Protein AF-A0A7C4YIK9-F1 (afdb_monomer_lite)

Radius of gyration: 11.82 Å; chains: 1; bounding box: 33×24×26 Å

Secondary structure (DSSP, 8-state):
------HHHHHTT-EEEEEETTEEEEEETTEEEEEEEEEEETTEEEEEEESSTTSPEEEE--S-BSSHHHHHHHHHHHHHHHHT-

Foldseek 3Di:
DDQDDDPVCVVQVWDWDDLDDQKTWIDGPPWQIKMKGWDDDPQFIKIFIGNDSPGDTPDIDPRPHNDPNVSSVVNVVVCCVPTPD

Structure (mmCIF, N/CA/C/O backbone):
data_AF-A0A7C4YIK9-F1
#
_entry.id   AF-A0A7C4YIK9-F1
#
loop_
_atom_site.group_PDB
_atom_site.id
_atom_site.type_symbol
_atom_site.label_atom_id
_atom_site.label_alt_id
_atom_site.label_comp_id
_atom_site.label_asym_id
_atom_site.label_entity_id
_atom_site.label_seq_id
_atom_site.pdbx_PDB_ins_code
_atom_site.Cartn_x
_atom_site.Cartn_y
_atom_site.Cartn_z
_atom_site.occupancy
_atom_site.B_iso_or_equiv
_atom_site.auth_seq_id
_ato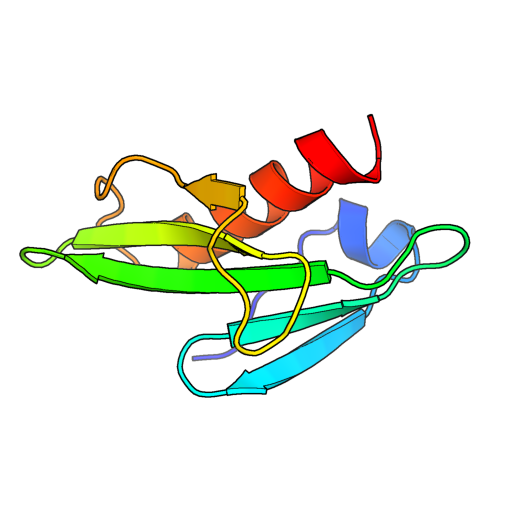m_site.auth_comp_id
_atom_site.auth_asym_id
_atom_site.auth_atom_id
_atom_site.pdbx_PDB_model_num
ATOM 1 N N . MET A 1 1 ? -4.506 13.807 6.869 1.00 61.31 1 MET A N 1
ATOM 2 C CA . MET A 1 1 ? -3.419 13.148 7.621 1.00 61.31 1 MET A CA 1
ATOM 3 C C . MET A 1 1 ? -2.304 12.872 6.627 1.00 61.31 1 MET A C 1
ATOM 5 O O . MET A 1 1 ? -2.632 12.526 5.499 1.00 61.31 1 MET A O 1
ATOM 9 N N . ASP A 1 2 ? -1.040 13.065 6.996 1.00 78.75 2 ASP A N 1
ATOM 10 C CA . ASP A 1 2 ? 0.074 12.871 6.058 1.00 78.75 2 ASP A CA 1
ATOM 11 C C . ASP A 1 2 ? 0.457 11.391 5.965 1.00 78.75 2 ASP A C 1
ATOM 13 O O . ASP A 1 2 ? 0.612 10.717 6.987 1.00 78.75 2 ASP A O 1
ATOM 17 N N . LEU A 1 3 ? 0.609 10.881 4.739 1.00 89.56 3 LEU A N 1
ATOM 18 C CA . LEU A 1 3 ? 1.061 9.513 4.491 1.00 89.56 3 LEU A CA 1
ATOM 19 C C . LEU A 1 3 ? 2.498 9.338 4.995 1.00 89.56 3 LEU A C 1
ATOM 21 O O . LEU A 1 3 ? 3.425 10.006 4.530 1.00 89.56 3 LEU A O 1
ATOM 25 N N . GLN A 1 4 ? 2.704 8.395 5.912 1.00 93.62 4 GLN A N 1
ATOM 26 C CA . GLN A 1 4 ? 4.035 8.053 6.399 1.00 93.62 4 GLN A CA 1
ATOM 27 C C . GLN A 1 4 ? 4.652 6.960 5.529 1.00 93.62 4 GLN A C 1
ATOM 29 O O . GLN A 1 4 ? 4.275 5.796 5.609 1.00 93.62 4 GLN A O 1
ATOM 34 N N . LEU A 1 5 ? 5.633 7.333 4.705 1.00 94.00 5 LEU A N 1
ATOM 35 C CA . LEU A 1 5 ? 6.367 6.355 3.904 1.00 94.00 5 LEU A CA 1
ATOM 36 C C . LEU A 1 5 ? 7.289 5.499 4.790 1.00 94.00 5 LEU A C 1
ATOM 38 O O . LEU A 1 5 ? 8.113 6.073 5.521 1.00 94.00 5 LEU A O 1
ATOM 42 N N . PRO A 1 6 ? 7.239 4.157 4.678 1.00 95.50 6 PRO A N 1
ATOM 43 C CA . PRO A 1 6 ? 8.179 3.277 5.359 1.00 95.50 6 PRO A CA 1
ATOM 44 C C . PRO A 1 6 ? 9.628 3.581 4.969 1.00 95.50 6 PRO A C 1
ATOM 46 O O . PRO A 1 6 ? 9.931 3.894 3.814 1.00 95.50 6 PRO A O 1
ATOM 49 N N . SER A 1 7 ? 10.555 3.444 5.919 1.00 95.31 7 SER A N 1
ATOM 50 C CA . SER A 1 7 ? 11.983 3.703 5.685 1.00 95.31 7 SER A CA 1
ATOM 51 C C . SER A 1 7 ? 12.548 2.852 4.544 1.00 95.31 7 SER A C 1
ATOM 53 O O . SER A 1 7 ? 13.260 3.368 3.686 1.00 95.31 7 SER A O 1
ATOM 55 N N . TRP A 1 8 ? 12.169 1.574 4.476 1.00 94.19 8 TRP A N 1
ATOM 56 C CA . TRP A 1 8 ? 12.599 0.662 3.415 1.00 94.19 8 TRP A CA 1
ATOM 57 C C . TRP A 1 8 ? 12.146 1.115 2.019 1.00 94.19 8 TRP A C 1
ATOM 59 O O . TRP A 1 8 ? 12.867 0.895 1.047 1.00 94.19 8 TRP A O 1
ATOM 69 N N . PHE A 1 9 ? 10.980 1.762 1.907 1.00 95.44 9 PHE A N 1
ATOM 70 C CA . PHE A 1 9 ? 10.457 2.260 0.633 1.00 95.44 9 PHE A CA 1
ATOM 71 C C . PHE A 1 9 ? 11.235 3.501 0.189 1.00 95.44 9 PHE A C 1
ATOM 73 O O . PHE A 1 9 ? 11.680 3.578 -0.956 1.00 95.44 9 PHE A O 1
ATOM 80 N N . LYS A 1 10 ? 11.534 4.405 1.133 1.00 94.00 10 LYS A N 1
ATOM 81 C CA . LYS A 1 10 ? 12.408 5.566 0.894 1.00 94.00 10 LYS A CA 1
ATOM 82 C C . LYS A 1 10 ? 13.811 5.156 0.443 1.00 94.00 10 LYS A C 1
ATOM 84 O O . LYS A 1 10 ? 14.337 5.740 -0.497 1.00 94.00 10 LYS A O 1
ATOM 89 N N . TYR A 1 11 ? 14.413 4.140 1.070 1.00 94.19 11 TYR A N 1
ATOM 90 C CA . TYR A 1 11 ? 15.742 3.648 0.676 1.00 94.19 11 TYR A CA 1
ATOM 91 C C . TYR A 1 11 ? 15.779 3.081 -0.746 1.00 94.19 11 TYR A C 1
ATOM 93 O O . TYR A 1 11 ? 16.822 3.127 -1.394 1.00 94.19 11 TYR A O 1
ATOM 101 N N . ARG A 1 12 ? 14.643 2.598 -1.256 1.00 91.81 12 ARG A N 1
ATOM 102 C CA . ARG A 1 12 ? 14.491 2.190 -2.657 1.00 91.81 12 ARG A CA 1
ATOM 103 C C . ARG A 1 12 ? 14.187 3.345 -3.605 1.00 91.81 12 ARG A C 1
ATOM 105 O O . ARG A 1 12 ? 13.881 3.090 -4.759 1.00 91.81 12 ARG A O 1
ATOM 112 N N . GLN A 1 13 ? 14.274 4.591 -3.141 1.00 94.25 13 GLN A N 1
ATOM 113 C CA . GLN A 1 13 ? 13.886 5.775 -3.912 1.00 94.25 13 GLN A CA 1
ATOM 114 C C . GLN A 1 13 ? 12.413 5.709 -4.354 1.00 94.25 13 GLN A C 1
ATOM 116 O O . GLN A 1 13 ? 12.055 6.219 -5.411 1.00 94.25 13 GLN A O 1
ATOM 121 N N . GLY A 1 14 ? 11.568 5.050 -3.554 1.00 95.00 14 GLY A N 1
ATOM 122 C CA . GLY A 1 14 ? 10.144 4.946 -3.825 1.00 95.00 14 GLY A CA 1
ATOM 123 C C . GLY A 1 14 ? 9.425 6.272 -3.583 1.00 95.00 14 GLY A C 1
ATOM 124 O O . GLY A 1 14 ? 9.667 6.937 -2.570 1.00 95.00 14 GLY A O 1
ATOM 125 N N . ALA A 1 15 ? 8.519 6.629 -4.489 1.00 96.44 15 ALA A N 1
ATOM 126 C CA . ALA A 1 15 ? 7.633 7.779 -4.367 1.00 96.44 15 ALA A CA 1
ATOM 127 C C . ALA A 1 15 ? 6.179 7.316 -4.206 1.00 96.44 15 ALA A C 1
ATOM 129 O O . ALA A 1 15 ? 5.783 6.274 -4.727 1.00 96.44 15 ALA A O 1
ATOM 130 N N . ALA A 1 16 ? 5.395 8.088 -3.453 1.00 97.00 16 ALA A N 1
ATOM 131 C CA . ALA A 1 16 ? 3.959 7.882 -3.328 1.00 97.00 16 ALA A CA 1
ATOM 132 C C . ALA A 1 16 ? 3.225 9.174 -3.677 1.00 97.00 16 ALA A C 1
ATOM 134 O O . ALA A 1 16 ? 3.436 10.205 -3.036 1.00 97.00 16 ALA A O 1
ATOM 135 N N . GLU A 1 17 ? 2.348 9.105 -4.669 1.00 96.25 17 GLU A N 1
ATOM 136 C CA . GLU A 1 17 ? 1.593 10.246 -5.180 1.00 96.25 17 GLU A CA 1
ATOM 137 C C . GLU A 1 17 ? 0.095 10.018 -4.954 1.00 96.25 17 GLU A C 1
ATOM 139 O O . GLU A 1 17 ? -0.386 8.906 -5.192 1.00 96.25 17 GLU A O 1
ATOM 144 N N . PRO A 1 18 ? -0.671 11.021 -4.487 1.00 95.12 18 PRO A N 1
ATOM 145 C CA . PRO A 1 18 ? -2.119 10.891 -4.376 1.00 95.12 18 PRO A CA 1
ATOM 146 C C . PRO A 1 18 ? -2.734 10.527 -5.732 1.00 95.12 18 PRO A C 1
ATOM 148 O O . PRO A 1 18 ? -2.514 11.219 -6.723 1.00 95.12 18 PRO A O 1
ATOM 151 N N . ALA A 1 19 ? -3.523 9.455 -5.765 1.00 94.06 19 ALA A N 1
ATOM 152 C CA . ALA A 1 19 ? -4.149 8.940 -6.986 1.00 94.06 19 ALA A CA 1
ATOM 153 C C . ALA A 1 19 ? -5.676 8.812 -6.862 1.00 94.06 19 ALA A C 1
ATOM 155 O O . ALA A 1 19 ? -6.314 8.144 -7.667 1.00 94.06 19 ALA A O 1
ATOM 156 N N . GLY A 1 20 ? -6.262 9.431 -5.837 1.00 89.75 20 GLY A N 1
ATOM 157 C CA . GLY A 1 20 ? -7.692 9.392 -5.553 1.00 89.75 20 GLY A CA 1
ATOM 158 C C . GLY A 1 20 ? -7.973 9.484 -4.057 1.00 89.75 20 GLY A C 1
ATOM 159 O O . GLY A 1 20 ? -7.068 9.684 -3.243 1.00 89.75 20 GLY A O 1
ATOM 160 N N . HIS A 1 21 ? -9.241 9.327 -3.680 1.00 89.94 21 HIS A N 1
ATOM 161 C CA . HIS A 1 21 ? -9.618 9.269 -2.271 1.00 89.94 21 HIS A CA 1
ATOM 162 C C . HIS A 1 21 ? -9.119 7.959 -1.651 1.00 89.94 21 HIS A C 1
ATOM 164 O O . HIS A 1 21 ? -9.442 6.884 -2.148 1.00 89.94 21 HIS A O 1
ATOM 170 N N . HIS A 1 22 ? -8.316 8.057 -0.587 1.00 94.00 22 HIS A N 1
ATOM 171 C CA . HIS A 1 22 ? -7.672 6.906 0.056 1.00 94.00 22 HIS A CA 1
ATOM 172 C C . HIS A 1 22 ? -6.921 5.995 -0.926 1.00 94.00 22 HIS A C 1
ATOM 174 O O . HIS A 1 22 ? -6.933 4.774 -0.785 1.00 94.00 22 HIS A O 1
ATOM 180 N N . CYS A 1 23 ? -6.238 6.594 -1.905 1.00 96.06 23 CYS A N 1
ATOM 181 C CA . CYS A 1 23 ? -5.432 5.878 -2.882 1.00 96.06 23 CYS A CA 1
ATOM 182 C C . CYS A 1 23 ? -4.126 6.627 -3.157 1.00 96.06 23 CYS A C 1
ATOM 184 O O . CYS A 1 23 ? -4.137 7.835 -3.408 1.00 96.06 23 CYS A O 1
ATOM 186 N N . TYR A 1 24 ? -3.018 5.890 -3.182 1.00 97.12 24 TYR A N 1
ATOM 187 C CA . TYR A 1 24 ? -1.716 6.396 -3.604 1.00 97.12 24 TYR A CA 1
ATOM 188 C C . TYR A 1 24 ? -1.138 5.525 -4.709 1.00 97.12 24 TYR A C 1
ATOM 190 O O . TYR A 1 24 ? -1.146 4.297 -4.613 1.00 97.12 24 TYR A O 1
ATOM 198 N N . LYS A 1 25 ? -0.600 6.175 -5.737 1.00 97.38 25 LYS A N 1
ATOM 199 C CA . LYS A 1 25 ? 0.265 5.548 -6.727 1.00 97.38 25 LYS A CA 1
ATOM 200 C C . LYS A 1 25 ? 1.659 5.417 -6.128 1.00 97.38 25 LYS A C 1
ATOM 202 O O . LYS A 1 25 ? 2.226 6.411 -5.684 1.00 97.38 25 LYS A O 1
ATOM 207 N N . LEU A 1 26 ? 2.197 4.208 -6.126 1.00 96.88 26 LEU A N 1
ATOM 208 C CA . LEU A 1 26 ? 3.569 3.905 -5.759 1.00 96.88 26 LEU A CA 1
ATOM 209 C C . LEU A 1 26 ? 4.395 3.702 -7.021 1.00 96.88 26 LEU A C 1
ATOM 211 O O . LEU A 1 26 ? 4.014 2.917 -7.890 1.00 96.88 26 LEU A O 1
ATOM 215 N N . SER A 1 27 ? 5.538 4.369 -7.074 1.00 95.62 27 SER A N 1
ATOM 216 C CA . SER A 1 27 ? 6.553 4.182 -8.105 1.00 95.62 27 SER A CA 1
ATOM 217 C C . SER A 1 27 ? 7.905 3.927 -7.446 1.00 95.62 27 SER A C 1
ATOM 219 O O . SER A 1 27 ? 8.211 4.479 -6.385 1.00 95.62 27 SER A O 1
ATOM 221 N N . ALA A 1 28 ? 8.715 3.055 -8.042 1.00 93.50 28 ALA A N 1
ATOM 222 C CA . ALA A 1 28 ? 10.090 2.806 -7.623 1.00 93.50 28 ALA A CA 1
ATOM 223 C C . ALA A 1 28 ? 10.929 2.319 -8.821 1.00 93.50 28 ALA A C 1
ATOM 225 O O . ALA A 1 28 ? 10.374 1.787 -9.783 1.00 93.50 28 ALA A O 1
ATOM 226 N N . PRO A 1 29 ? 12.263 2.483 -8.801 1.00 93.38 29 PRO A N 1
ATOM 227 C CA . PRO A 1 29 ? 13.118 2.028 -9.891 1.00 93.38 29 PRO A CA 1
ATOM 228 C C . PRO A 1 29 ? 12.995 0.519 -10.141 1.00 93.38 29 PRO A C 1
ATOM 230 O O . PRO A 1 29 ? 13.011 -0.269 -9.197 1.00 93.38 29 PRO A O 1
ATOM 233 N N . LEU A 1 30 ? 12.970 0.129 -11.422 1.00 90.00 30 LEU A N 1
ATOM 234 C CA . LEU A 1 30 ? 12.990 -1.267 -11.897 1.00 90.00 30 LEU A CA 1
ATOM 235 C C . LEU A 1 30 ? 11.766 -2.121 -11.518 1.00 90.00 30 LEU A C 1
ATOM 237 O O . LEU A 1 30 ? 11.810 -3.339 -11.677 1.00 90.00 30 LEU A O 1
ATOM 241 N N . VAL A 1 31 ? 10.682 -1.506 -11.050 1.00 89.88 31 VAL A N 1
ATOM 242 C CA . VAL A 1 31 ? 9.406 -2.180 -10.786 1.00 89.88 31 VAL A CA 1
ATOM 243 C C . VAL A 1 31 ? 8.265 -1.381 -11.396 1.00 89.88 31 VAL A C 1
ATOM 245 O O . VAL A 1 31 ? 8.315 -0.152 -11.437 1.00 89.88 31 VAL A O 1
ATOM 248 N N . ASP A 1 32 ? 7.239 -2.081 -11.877 1.00 91.94 32 ASP A N 1
ATOM 249 C CA . ASP A 1 32 ? 6.044 -1.424 -12.401 1.00 91.94 32 ASP A CA 1
ATOM 250 C C . ASP A 1 32 ? 5.312 -0.662 -11.300 1.00 91.94 32 ASP A C 1
ATOM 252 O O . ASP A 1 32 ? 5.230 -1.123 -10.153 1.00 91.94 32 ASP A O 1
ATOM 256 N N . ASP A 1 33 ? 4.702 0.454 -11.694 1.00 94.88 33 ASP A N 1
ATOM 257 C CA . ASP A 1 33 ? 3.821 1.225 -10.831 1.00 94.88 33 ASP A CA 1
ATOM 258 C C . ASP A 1 33 ? 2.732 0.334 -10.208 1.00 94.88 33 ASP A C 1
ATOM 260 O O . ASP A 1 33 ? 2.227 -0.628 -10.801 1.00 94.88 33 ASP A O 1
ATOM 264 N N . ALA A 1 34 ? 2.355 0.676 -8.983 1.00 96.88 34 ALA A N 1
ATOM 265 C CA . ALA A 1 34 ? 1.287 0.011 -8.255 1.00 96.88 34 ALA A CA 1
ATOM 266 C C . ALA A 1 34 ? 0.431 1.035 -7.519 1.00 96.88 34 ALA A C 1
ATOM 268 O O . ALA A 1 34 ? 0.815 2.191 -7.362 1.00 96.88 34 ALA A O 1
ATOM 269 N N . TYR A 1 35 ? -0.725 0.607 -7.032 1.00 97.75 35 TYR A N 1
ATOM 270 C CA . TYR A 1 35 ? -1.649 1.474 -6.317 1.00 97.75 35 TYR A CA 1
ATOM 271 C C . TYR A 1 35 ? -1.984 0.841 -4.977 1.00 97.75 35 TYR A C 1
ATOM 273 O O . TYR A 1 35 ? -2.446 -0.295 -4.930 1.00 97.75 35 TYR A O 1
ATOM 281 N N . ILE A 1 36 ? -1.752 1.565 -3.889 1.00 97.69 36 ILE A N 1
ATOM 282 C CA . ILE A 1 36 ? -2.188 1.151 -2.556 1.00 97.69 36 ILE A CA 1
ATOM 283 C C . ILE A 1 36 ? -3.423 1.940 -2.150 1.00 97.69 36 ILE A C 1
ATOM 285 O O . ILE A 1 36 ? -3.537 3.133 -2.448 1.00 97.69 36 ILE A O 1
ATOM 289 N N . ARG A 1 37 ? -4.343 1.276 -1.455 1.00 97.06 37 ARG A N 1
ATOM 290 C CA . ARG A 1 37 ? -5.611 1.859 -1.016 1.00 97.06 37 ARG A CA 1
ATOM 291 C C . ARG A 1 37 ? -5.926 1.467 0.417 1.00 97.06 37 ARG A C 1
ATOM 293 O O . ARG A 1 37 ? -5.461 0.433 0.901 1.00 97.06 37 ARG A O 1
ATOM 300 N N . ILE A 1 38 ? -6.764 2.271 1.064 1.00 97.06 38 ILE A N 1
ATOM 301 C CA . ILE A 1 38 ? -7.448 1.861 2.290 1.00 97.06 38 ILE A CA 1
ATOM 302 C C . ILE A 1 38 ? -8.959 2.019 2.146 1.00 97.06 38 ILE A C 1
ATOM 304 O O . ILE A 1 38 ? -9.455 2.981 1.562 1.00 97.06 38 ILE A O 1
ATOM 308 N N . HIS A 1 39 ? -9.698 1.077 2.719 1.00 96.00 39 HIS A N 1
ATOM 309 C CA . HIS A 1 39 ? -11.157 1.084 2.729 1.00 96.00 39 HIS A CA 1
ATOM 310 C C . HIS A 1 39 ? -11.661 1.088 4.166 1.00 96.00 39 HIS A C 1
ATOM 312 O O . HIS A 1 39 ? -11.203 0.292 4.987 1.00 96.00 39 HIS A O 1
ATOM 318 N N . ALA A 1 40 ? -12.626 1.956 4.463 1.00 95.56 40 ALA A N 1
ATOM 319 C CA . ALA A 1 40 ? -13.376 1.892 5.709 1.00 95.56 40 ALA A CA 1
ATOM 320 C C . ALA A 1 40 ? -14.462 0.811 5.590 1.00 95.56 40 ALA A C 1
ATOM 322 O O . ALA A 1 40 ? -15.273 0.841 4.662 1.00 95.56 40 ALA A O 1
ATOM 323 N N . LYS A 1 41 ? -14.481 -0.140 6.524 1.00 93.62 41 LYS A N 1
ATOM 324 C CA . LYS A 1 41 ? -15.476 -1.214 6.635 1.00 93.62 41 LYS A CA 1
ATOM 325 C C . LYS A 1 41 ? -15.841 -1.410 8.100 1.00 93.62 41 LYS A C 1
ATOM 327 O O . LYS A 1 41 ? -14.973 -1.710 8.913 1.00 93.62 41 LYS A O 1
ATOM 332 N N . ASP A 1 42 ? -17.112 -1.201 8.433 1.00 92.69 42 ASP A N 1
ATOM 333 C CA . ASP A 1 42 ? -17.670 -1.400 9.779 1.00 92.69 42 ASP A CA 1
ATOM 334 C C . ASP A 1 42 ? -16.855 -0.732 10.906 1.00 92.69 42 ASP A C 1
ATOM 336 O O . ASP A 1 42 ? -16.611 -1.305 11.966 1.00 92.69 42 ASP A O 1
ATOM 340 N N . GLY A 1 43 ? -16.388 0.498 10.662 1.00 92.62 43 GLY A N 1
ATOM 341 C CA . GLY A 1 43 ? -15.593 1.265 11.630 1.00 92.62 43 GLY A CA 1
ATOM 342 C C . GLY A 1 43 ? -14.137 0.808 11.774 1.00 92.62 43 GLY A C 1
ATOM 343 O O . GLY A 1 43 ? -13.420 1.309 12.639 1.00 92.62 43 GLY A O 1
ATOM 344 N N . ARG A 1 44 ? -13.687 -0.121 10.929 1.00 96.75 44 ARG A N 1
ATOM 345 C CA . ARG A 1 44 ? -12.292 -0.542 10.801 1.00 96.75 44 ARG A CA 1
ATOM 346 C C . ARG A 1 44 ? -11.761 -0.238 9.410 1.00 96.75 44 ARG A C 1
ATOM 348 O O . ARG A 1 44 ? -12.507 0.035 8.474 1.00 96.75 44 ARG A O 1
ATOM 355 N N . TRP A 1 45 ? -10.450 -0.299 9.282 1.00 97.56 45 TRP A N 1
ATOM 356 C CA . TRP A 1 45 ? -9.733 -0.067 8.047 1.00 97.56 45 TRP A CA 1
ATOM 357 C C . TRP A 1 45 ? -9.218 -1.380 7.474 1.00 97.56 45 TRP A C 1
ATOM 359 O O . TRP A 1 45 ? -8.779 -2.280 8.195 1.00 97.56 45 TRP A O 1
ATOM 369 N N . GLN A 1 46 ? -9.281 -1.464 6.154 1.00 97.62 46 GLN A N 1
ATOM 370 C CA . GLN A 1 46 ? -8.755 -2.541 5.333 1.00 97.62 46 GLN A CA 1
ATOM 371 C C . GLN A 1 46 ? -7.699 -1.960 4.402 1.00 97.62 46 GLN A C 1
ATOM 373 O O . GLN A 1 46 ? -7.933 -0.911 3.807 1.00 97.62 46 GLN A O 1
ATOM 378 N N . ALA A 1 47 ? -6.572 -2.646 4.254 1.00 98.06 47 ALA A N 1
ATOM 379 C CA . ALA A 1 47 ? -5.548 -2.298 3.283 1.00 98.06 47 ALA A CA 1
ATOM 380 C C . ALA A 1 47 ? -5.759 -3.072 1.982 1.00 98.06 47 ALA A C 1
ATOM 382 O O . ALA A 1 47 ? -6.179 -4.233 2.013 1.00 98.06 47 ALA A O 1
ATOM 383 N N . ALA A 1 48 ? -5.439 -2.446 0.855 1.00 97.94 48 ALA A N 1
ATOM 384 C CA . ALA A 1 48 ? -5.553 -3.052 -0.460 1.00 97.94 48 ALA A CA 1
ATOM 385 C C . ALA A 1 48 ? -4.404 -2.640 -1.392 1.00 97.94 48 ALA A C 1
ATOM 387 O O . ALA A 1 48 ? -3.800 -1.575 -1.238 1.00 97.94 48 ALA A O 1
ATOM 388 N N . LEU A 1 49 ? -4.124 -3.505 -2.366 1.00 97.88 49 LEU A N 1
ATOM 389 C CA . LEU A 1 49 ? -3.178 -3.299 -3.459 1.00 97.88 49 LEU A CA 1
ATOM 390 C C . LEU A 1 49 ? -3.904 -3.524 -4.787 1.00 97.88 49 LEU A C 1
ATOM 392 O O . LEU A 1 49 ? -4.581 -4.537 -4.948 1.00 97.88 49 LEU A O 1
ATOM 396 N N . ALA A 1 50 ? -3.699 -2.635 -5.751 1.00 97.12 50 ALA A N 1
ATOM 397 C CA . ALA A 1 50 ? -4.228 -2.704 -7.108 1.00 97.12 50 ALA A CA 1
ATOM 398 C C . ALA A 1 50 ? -3.119 -2.431 -8.141 1.00 97.12 50 ALA A C 1
ATOM 400 O O . ALA A 1 50 ? -2.098 -1.807 -7.843 1.00 97.12 50 ALA A O 1
ATOM 401 N N . GLN A 1 51 ? -3.323 -2.895 -9.377 1.00 94.75 51 GLN A N 1
ATOM 402 C CA . GLN A 1 51 ? -2.389 -2.656 -10.491 1.00 94.75 51 GLN A CA 1
ATOM 403 C C . GLN A 1 51 ? -2.696 -1.378 -11.283 1.00 94.75 51 GLN A C 1
ATOM 405 O O . GLN A 1 51 ? -1.845 -0.890 -12.016 1.00 94.75 51 GLN A O 1
ATOM 410 N N . ALA A 1 52 ? -3.903 -0.834 -11.144 1.00 92.31 52 ALA A N 1
ATOM 411 C CA . ALA A 1 52 ? -4.383 0.325 -11.886 1.00 92.31 52 ALA A CA 1
ATOM 412 C C . ALA A 1 52 ? -5.210 1.232 -10.958 1.00 92.31 52 ALA A C 1
ATOM 414 O O . ALA A 1 52 ? -5.790 0.721 -9.996 1.00 92.31 52 ALA A O 1
ATOM 415 N N . PRO A 1 53 ? -5.320 2.544 -11.244 1.00 88.19 53 PRO A N 1
ATOM 416 C CA . PRO A 1 53 ? -5.955 3.511 -10.344 1.00 88.19 53 PRO A CA 1
ATOM 417 C C . PRO A 1 53 ? -7.433 3.210 -10.089 1.00 88.19 53 PRO A C 1
ATOM 419 O O . PRO A 1 53 ? -7.867 3.328 -8.949 1.00 88.19 53 PRO A O 1
ATOM 422 N N . ASP A 1 54 ? -8.148 2.700 -11.093 1.00 87.00 54 ASP A N 1
ATOM 423 C CA . ASP A 1 54 ? -9.555 2.270 -11.007 1.00 87.00 54 ASP A CA 1
ATOM 424 C C . ASP A 1 54 ? -9.716 0.748 -11.194 1.00 87.00 54 ASP A C 1
ATOM 426 O O . ASP A 1 54 ? -10.810 0.235 -11.422 1.00 87.00 54 ASP A O 1
ATOM 430 N N . GLY A 1 55 ? -8.606 0.003 -11.132 1.00 88.62 55 GLY A N 1
ATOM 431 C CA . GLY A 1 55 ? -8.608 -1.452 -11.278 1.00 88.62 55 GLY A CA 1
ATOM 432 C C . GLY A 1 55 ? -9.086 -2.178 -10.017 1.00 88.62 55 GLY A C 1
ATOM 433 O O . GLY A 1 55 ? -9.137 -1.571 -8.940 1.00 88.62 55 GLY A O 1
ATOM 434 N N . PRO A 1 56 ? -9.397 -3.482 -10.121 1.00 94.50 56 PRO A N 1
ATOM 435 C CA . PRO A 1 56 ? -9.730 -4.298 -8.960 1.00 94.50 56 PRO A CA 1
ATOM 436 C C . PRO A 1 56 ? -8.546 -4.394 -7.991 1.00 94.50 56 PRO A C 1
ATOM 438 O O . PRO A 1 56 ? -7.381 -4.358 -8.401 1.00 94.50 56 PRO A O 1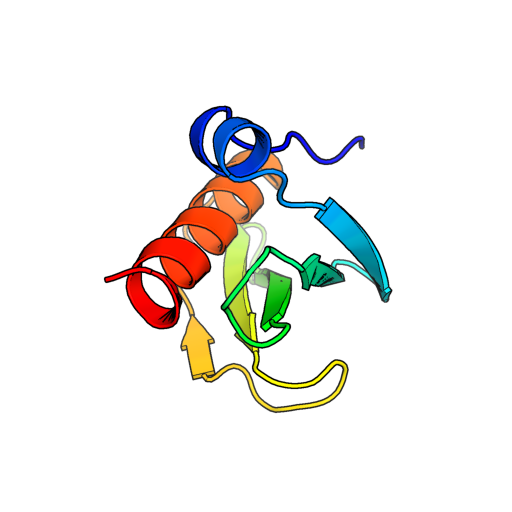
ATOM 441 N N . ASP A 1 57 ? -8.855 -4.562 -6.707 1.00 96.50 57 ASP A N 1
ATOM 442 C CA . ASP A 1 57 ? -7.846 -4.893 -5.705 1.00 96.50 57 ASP A CA 1
ATOM 443 C C . ASP A 1 57 ? -7.365 -6.331 -5.942 1.00 96.50 57 ASP A C 1
ATOM 445 O O . ASP A 1 57 ? -8.151 -7.279 -5.939 1.00 96.50 57 ASP A O 1
ATOM 449 N N . ILE A 1 58 ? -6.063 -6.498 -6.157 1.00 96.31 58 ILE A N 1
ATOM 450 C CA . ILE A 1 58 ? -5.423 -7.802 -6.369 1.00 96.31 58 ILE A CA 1
ATOM 451 C C . ILE A 1 58 ? -5.032 -8.475 -5.049 1.00 96.31 58 ILE A C 1
ATOM 453 O O . ILE A 1 58 ? -4.912 -9.698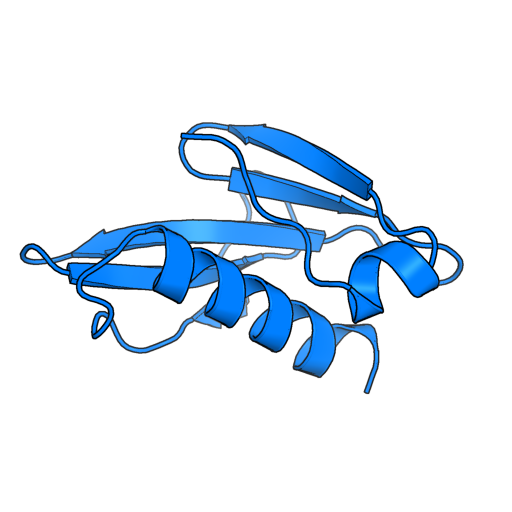 -4.981 1.00 96.31 58 ILE A O 1
ATOM 457 N N . ARG A 1 59 ? -4.849 -7.686 -3.984 1.00 97.38 59 ARG A N 1
ATOM 458 C CA . ARG A 1 59 ? -4.623 -8.161 -2.614 1.00 97.38 59 ARG A CA 1
ATOM 459 C C . ARG A 1 59 ? -5.363 -7.257 -1.646 1.00 97.38 59 ARG A C 1
ATOM 461 O O . ARG A 1 59 ? -5.340 -6.040 -1.808 1.00 97.38 59 ARG A O 1
ATOM 468 N N . VAL A 1 60 ? -5.946 -7.850 -0.611 1.00 97.50 60 VAL A N 1
ATOM 469 C CA . VAL A 1 60 ? -6.587 -7.129 0.492 1.00 97.50 60 VAL A CA 1
ATOM 470 C C . VAL A 1 60 ? -6.257 -7.804 1.817 1.00 97.50 60 VAL A C 1
ATOM 472 O O . VAL A 1 60 ? -6.094 -9.023 1.872 1.00 97.50 60 VAL A O 1
ATOM 475 N N . THR A 1 61 ? -6.175 -7.027 2.891 1.00 97.62 61 THR A N 1
ATOM 476 C CA . THR A 1 61 ? -6.165 -7.573 4.256 1.00 97.6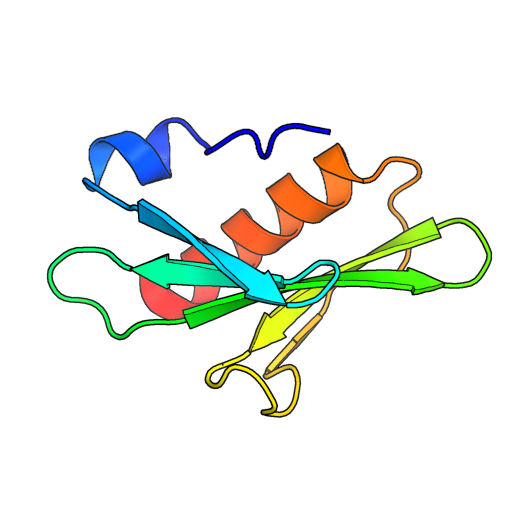2 61 THR A CA 1
ATOM 477 C C . THR A 1 61 ? -7.589 -7.836 4.736 1.00 97.62 61 THR A C 1
ATOM 479 O O . THR A 1 61 ? -8.557 -7.449 4.087 1.00 97.62 61 THR A O 1
ATOM 482 N N . GLU A 1 62 ? -7.760 -8.415 5.919 1.00 95.31 62 GLU A N 1
ATOM 483 C CA . GLU A 1 62 ? -9.031 -8.289 6.639 1.00 95.31 62 GLU A CA 1
ATOM 484 C C . GLU A 1 62 ? -9.237 -6.835 7.133 1.00 95.31 62 GLU A C 1
ATOM 486 O O . GLU A 1 62 ? -8.253 -6.109 7.330 1.00 95.31 62 GLU A O 1
ATOM 491 N N . PRO A 1 63 ? -10.489 -6.372 7.334 1.00 93.44 63 PRO A N 1
ATOM 492 C CA . PRO A 1 63 ? -10.793 -5.047 7.880 1.00 93.44 63 PRO A CA 1
ATOM 493 C C . PRO A 1 63 ? -10.603 -5.029 9.404 1.00 93.44 63 PRO A C 1
ATOM 495 O O . PRO A 1 63 ? -11.558 -4.960 10.176 1.00 93.44 63 PRO A O 1
ATOM 498 N N . VAL A 1 64 ? -9.361 -5.164 9.864 1.00 95.31 64 VAL A N 1
ATOM 499 C CA . VAL A 1 64 ? -9.038 -5.323 11.294 1.00 95.31 64 VAL A CA 1
ATOM 500 C C . VAL A 1 64 ? -8.374 -4.094 11.910 1.00 95.31 64 VAL A C 1
ATOM 502 O O . VAL A 1 64 ? -8.271 -4.010 13.133 1.00 95.31 64 VAL A O 1
ATOM 505 N N . PHE A 1 65 ? -7.950 -3.122 11.101 1.00 96.19 65 PHE A N 1
ATOM 506 C CA . PHE A 1 65 ? -7.152 -2.000 11.586 1.00 96.19 65 PHE A CA 1
ATOM 507 C C . PHE A 1 65 ? -8.028 -0.913 12.211 1.00 96.19 65 PHE A C 1
ATOM 509 O O . PHE A 1 65 ? -8.956 -0.406 11.589 1.00 96.19 65 PHE A O 1
ATOM 516 N N . ALA A 1 66 ? -7.725 -0.513 13.444 1.00 95.69 66 ALA A N 1
ATOM 517 C CA . ALA A 1 66 ? -8.471 0.547 14.127 1.00 95.69 66 ALA A CA 1
ATOM 518 C C . ALA A 1 66 ? -8.091 1.958 13.642 1.00 95.69 66 ALA A C 1
ATOM 520 O O . ALA A 1 66 ? -8.850 2.904 13.840 1.00 95.69 66 ALA A O 1
ATOM 521 N N . ARG A 1 67 ? -6.911 2.119 13.028 1.00 94.94 67 ARG A N 1
ATOM 522 C CA . ARG A 1 67 ? -6.369 3.410 12.585 1.00 94.94 67 ARG A CA 1
ATOM 523 C C . ARG A 1 67 ? -5.969 3.348 11.117 1.00 94.94 67 ARG A C 1
ATOM 525 O O . ARG A 1 67 ? -5.428 2.342 10.664 1.00 94.94 67 ARG A O 1
ATOM 532 N N . GLU A 1 68 ? -6.144 4.461 10.411 1.00 94.88 68 GLU A N 1
ATOM 533 C CA . GLU A 1 68 ? -5.734 4.600 9.007 1.00 94.88 68 GLU A CA 1
ATOM 534 C C . GLU A 1 68 ? -4.243 4.314 8.806 1.00 94.88 68 GLU A C 1
ATOM 536 O O . GLU A 1 68 ? -3.872 3.631 7.860 1.00 94.88 68 GLU A O 1
ATOM 541 N N . ASN A 1 69 ? -3.382 4.790 9.714 1.00 94.88 69 ASN A N 1
ATOM 542 C CA . ASN A 1 69 ? -1.933 4.609 9.586 1.00 94.88 69 ASN A CA 1
ATOM 543 C C . ASN A 1 69 ? -1.523 3.130 9.594 1.00 94.88 69 ASN A C 1
ATOM 545 O O . ASN A 1 69 ? -0.605 2.734 8.881 1.00 94.88 69 ASN A O 1
ATOM 549 N N . ASP A 1 70 ? -2.218 2.309 10.383 1.00 96.00 70 ASP A N 1
ATOM 550 C CA . ASP A 1 70 ? -1.946 0.875 10.462 1.00 96.00 70 ASP A CA 1
ATOM 551 C C . ASP A 1 70 ? -2.345 0.184 9.151 1.00 96.00 70 ASP A C 1
ATOM 553 O O . ASP A 1 70 ? -1.598 -0.649 8.637 1.00 96.00 70 ASP A O 1
ATOM 557 N N . ALA A 1 71 ? -3.466 0.601 8.552 1.00 97.19 71 ALA A N 1
ATOM 558 C CA . ALA A 1 71 ? -3.873 0.137 7.231 1.00 97.19 71 ALA A CA 1
ATOM 559 C C . ALA A 1 71 ? -2.909 0.609 6.129 1.00 97.19 71 ALA A C 1
ATOM 561 O O . ALA A 1 71 ? -2.568 -0.174 5.247 1.00 97.19 71 ALA A O 1
ATOM 562 N N . TRP A 1 72 ? -2.395 1.840 6.195 1.00 97.69 72 TRP A N 1
ATOM 563 C CA . TRP A 1 72 ? -1.386 2.310 5.243 1.00 97.69 72 TRP A CA 1
ATOM 564 C C . TRP A 1 72 ? -0.090 1.505 5.321 1.00 97.69 72 TRP A C 1
ATOM 566 O O . TRP A 1 72 ? 0.410 1.059 4.289 1.00 97.69 72 TRP A O 1
ATOM 576 N N . ASN A 1 73 ? 0.418 1.253 6.530 1.00 96.94 73 ASN A N 1
ATOM 577 C CA . ASN A 1 73 ? 1.586 0.395 6.726 1.00 96.94 73 ASN A CA 1
ATOM 578 C C . ASN A 1 73 ? 1.345 -1.008 6.153 1.00 96.94 73 ASN A C 1
ATOM 580 O O . ASN A 1 73 ? 2.188 -1.529 5.425 1.00 96.94 73 ASN A O 1
ATOM 584 N N . ALA A 1 74 ? 0.174 -1.593 6.414 1.00 97.81 74 ALA A N 1
ATOM 585 C CA . ALA A 1 74 ? -0.183 -2.891 5.858 1.00 97.81 74 ALA A CA 1
ATOM 586 C C . ALA A 1 74 ? -0.268 -2.873 4.321 1.00 97.81 74 ALA A C 1
ATOM 588 O O . ALA A 1 74 ? 0.178 -3.821 3.680 1.00 97.81 74 ALA A O 1
ATOM 589 N N . ALA A 1 75 ? -0.766 -1.793 3.712 1.00 97.75 75 ALA A N 1
ATOM 590 C CA . ALA A 1 75 ? -0.825 -1.658 2.257 1.00 97.75 75 ALA A CA 1
ATOM 591 C C . ALA A 1 75 ? 0.578 -1.597 1.625 1.00 97.75 75 ALA A C 1
ATOM 593 O O . ALA A 1 75 ? 0.825 -2.215 0.588 1.00 97.75 75 ALA A O 1
ATOM 594 N N . PHE A 1 76 ? 1.528 -0.923 2.281 1.00 97.56 76 PHE A N 1
ATOM 595 C CA . PHE A 1 76 ? 2.935 -0.949 1.880 1.00 97.56 76 PHE A CA 1
ATOM 596 C C . PHE A 1 76 ? 3.559 -2.343 1.994 1.00 97.56 76 PHE A C 1
ATOM 598 O O . PHE A 1 76 ? 4.343 -2.728 1.125 1.00 97.56 76 PHE A O 1
ATOM 605 N N . GLU A 1 77 ? 3.213 -3.115 3.024 1.00 97.69 77 GLU A N 1
ATOM 606 C CA . GLU A 1 77 ? 3.684 -4.498 3.143 1.00 97.69 77 GLU A CA 1
ATOM 607 C C . GLU A 1 77 ? 3.049 -5.418 2.084 1.00 97.69 77 GLU A C 1
ATOM 609 O O . GLU A 1 77 ? 3.754 -6.264 1.537 1.00 97.69 77 GLU A O 1
ATOM 614 N N . LEU A 1 78 ? 1.781 -5.204 1.694 1.00 97.56 78 LEU A N 1
ATOM 615 C CA . LEU A 1 78 ? 1.183 -5.887 0.534 1.00 97.56 78 LEU A CA 1
ATOM 616 C C . LEU A 1 78 ? 1.961 -5.583 -0.753 1.00 97.56 78 LEU A C 1
ATOM 618 O O . LEU A 1 78 ? 2.308 -6.499 -1.495 1.00 97.56 78 LEU A O 1
ATOM 622 N N . TYR A 1 79 ? 2.274 -4.307 -1.004 1.00 96.56 79 TYR A N 1
ATOM 623 C CA . TYR A 1 79 ? 3.101 -3.909 -2.145 1.00 96.56 79 TYR A CA 1
ATOM 624 C C . TYR A 1 79 ? 4.478 -4.581 -2.105 1.00 96.56 79 TYR A C 1
ATOM 626 O O . TYR A 1 79 ? 4.934 -5.127 -3.107 1.00 96.56 79 TYR A O 1
ATOM 634 N N . ARG A 1 80 ? 5.136 -4.574 -0.942 1.00 95.31 80 ARG A N 1
ATOM 635 C CA . ARG A 1 80 ? 6.450 -5.191 -0.759 1.00 95.31 80 ARG A CA 1
ATOM 636 C C . ARG A 1 80 ? 6.414 -6.691 -1.052 1.00 95.31 80 ARG A C 1
ATOM 638 O O . ARG A 1 80 ? 7.322 -7.189 -1.708 1.00 95.31 80 ARG A O 1
ATOM 645 N N . ALA A 1 81 ? 5.386 -7.386 -0.573 1.00 95.00 81 ALA A N 1
ATOM 646 C CA . ALA A 1 81 ? 5.190 -8.81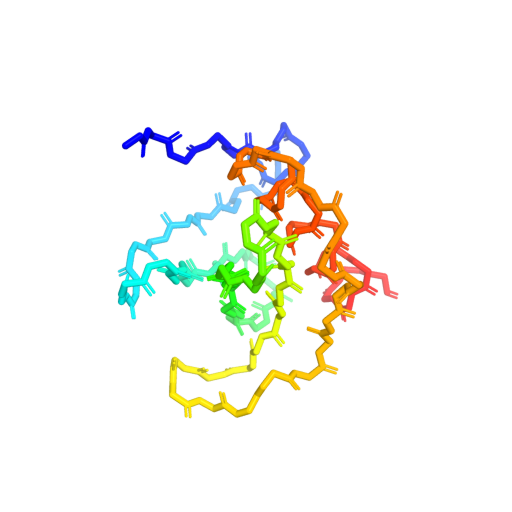3 -0.799 1.00 95.00 81 ALA A CA 1
ATOM 647 C C . ALA A 1 81 ? 4.969 -9.166 -2.276 1.00 95.00 81 ALA A C 1
ATOM 649 O O . ALA A 1 81 ? 5.402 -10.226 -2.698 1.00 95.00 81 ALA A O 1
ATOM 650 N N . GLU A 1 82 ? 4.307 -8.295 -3.040 1.00 94.94 82 GLU A N 1
ATOM 651 C CA . GLU A 1 82 ? 3.896 -8.586 -4.421 1.00 94.94 82 GLU A CA 1
ATOM 652 C C . GLU A 1 82 ? 4.878 -8.068 -5.487 1.00 94.94 82 GLU A C 1
ATOM 654 O O . GLU A 1 82 ? 4.987 -8.651 -6.561 1.00 94.94 82 GLU A O 1
ATOM 659 N N . LYS A 1 83 ? 5.544 -6.932 -5.244 1.00 88.50 83 LYS A N 1
ATOM 660 C CA . LYS A 1 83 ? 6.354 -6.234 -6.263 1.00 88.50 83 LYS A CA 1
ATOM 661 C C . LYS A 1 83 ? 7.858 -6.363 -6.070 1.00 88.50 83 LYS A C 1
ATOM 663 O O . LYS A 1 83 ? 8.612 -5.981 -6.960 1.00 88.50 83 LYS A O 1
ATOM 668 N N . ILE A 1 84 ? 8.304 -6.810 -4.900 1.00 83.81 84 ILE A N 1
ATOM 669 C CA . ILE A 1 84 ? 9.726 -6.803 -4.536 1.00 83.81 84 ILE A CA 1
ATOM 670 C C . ILE A 1 84 ? 10.251 -8.210 -4.262 1.00 83.81 84 ILE A C 1
ATOM 672 O O . ILE A 1 84 ? 11.418 -8.476 -4.551 1.00 83.81 84 ILE A O 1
ATOM 676 N N . TYR A 1 85 ? 9.426 -9.062 -3.659 1.00 81.00 85 TYR A N 1
ATOM 677 C CA . TYR A 1 85 ? 9.728 -10.473 -3.437 1.00 81.00 85 TYR A CA 1
ATOM 678 C C . TYR A 1 85 ? 9.164 -11.314 -4.577 1.00 81.00 85 TYR A C 1
ATOM 680 O O . TYR A 1 85 ? 9.846 -12.300 -4.931 1.00 81.00 85 TYR A O 1
#

Sequence (85 aa):
MDLQLPSWFKYRQGAAEPAGHHCYKLSAPLVDDAYIRIHAKDGRWQAALAQAPDGPDIRVTEPVFARENDAWNAAFELYRAEKIY

pLDDT: mean 94.1, std 5.1, range [61.31, 98.06]

=== Feature glossary ===
A reading guide for the features in this record.

Start from the sequence.

  · Sequence gives the chain of amino acids in standard one-letter code (A=alanine, C=cysteine, …, Y=tyrosine), read N→C. It is the only feature that is directly encoded by the gene; all structural features are derived from the folded form of this sequence.

Fold it, and you get atomic coordinates and the backbone conformation that goes with them.

  · The mmCIF table is the protein's shape written out atom by atom. For each backbone N, Cα, C, and carbonyl O, it records an (x, y, z) coordinate triple in Å plus the residue type, chain letter, and residue number.

  · Backbone dihedral angles. Every residue except chain termini has a φ (preceding-C → N → Cα → C) and a ψ (N → Cα → C → next-N). They are reported in degrees following the IUPAC sign convention. Secondary structure is essentially a statement about which (φ, ψ) basin each residue occupies.

  · DSSP 8-state secondary structure assigns each residue one of H (α-helix), G (3₁₀-helix), I (π-helix), E (extended β-strand), B (isolated β-bridge), T (hydrogen-bonded turn), S (bend), or '-' (coil). The assignment is computed from backbone hydrogen-bond geometry via the Kabsch–Sander algorithm.

  · P-SEA three-state annotation labels each residue as helix, strand, or coil based purely on the geometry of the Cα trace. It serves as a fallback when the full backbone (and thus DSSP) is unavailable.

Summarize the fold with a handful of shape descriptors and a per-residue structural alphabet.

  · Radius of gyration (Rg) is the root-mean-square distance of Cα atoms from their centroid — a single number for overall size and compactness. A globular domain of N residues has Rg ≈ 2.2·N^0.38 Å; an extended or disordered chain has a much larger Rg. The Cα contact count is the number of residue pairs whose Cα atoms are within 8 Å and are more than four positions apart in sequence — a standard proxy for tertiary packing density. The bounding box is the smallest axis-aligned box enclosing all Cα atoms.

  · Foldseek's 3Di representation compresses backbone geometry into a per-residue letter drawn from a learned twenty-state alphabet. It captures the tertiary interaction pattern around each residue — which residues are packed against it in space, regardless of where they are in sequence.

  · Accessible surface area quantifies burial. A residue with SASA near zero is packed into the hydrophobic core; one with SASA >100 Å² sits on the surface. Computed here via the Shrake–Rupley numerical algorithm with a 1.4 Å probe.

Ask how reliable the model is.

  · For AlphaFold models, the B-factor field carries pLDDT — the model's own estimate of local accuracy on a 0–100 scale. Regions with pLDDT<50 should be treated as essentially unmodeled; they often correspond to intrinsically disordered segments.

  · For experimental (PDB) structures, the B-factor (temperature factor) quantifies the positional spread of each atom in the crystal — a combination of thermal vibration and static disorder — in units of Å². High B-factors mark flexible loops or poorly resolved regions; low B-factors mark the rigid, well-ordered core.

  · PAE(i, j) answers: if I align the predicted and true structures on residue i, how far off (in Å) do I expect residue j to be? A block-diagonal PAE matrix with low values on the blocks and high values off-diagonal is the signature of a multi-domain protein with confidently predicted domains but uncertain inter-domain orientation.

Place it in context: what it resembles, what it is annotated as, and how it looks.

  · Structural nearest neighbors (via Foldseek easy-search vs the PDB). Reported per hit: target PDB id, E-value, and alignment TM-score. A TM-score above ~0.5 is the conventional threshold for 'same fold'.

  · Functional annotations link the protein to curated databases. InterPro entries identify conserved domains and families by matching the sequence against member-database signatures (Pfam, PROSITE, CDD, …). Gene Ontology (GO) terms describe molecular function, biologic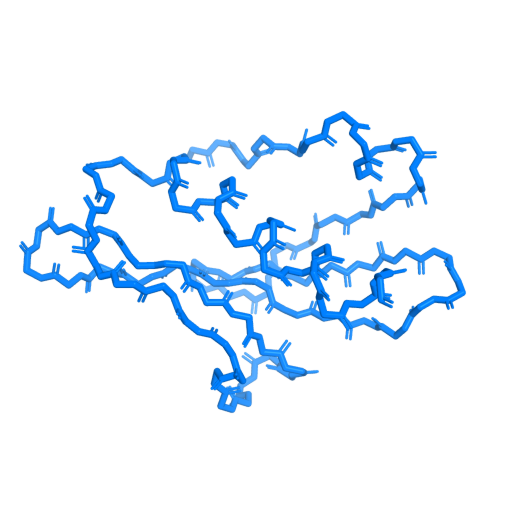al process, and cellular component in a controlled vocabulary. CATH places the structure in a hierarchical fold classification (Class/Architecture/Topology/Homologous-superfamily). The organism is the source species.

  · Plot images: a contact map (which residues are close in 3D, as an N×N binary image), a Ramachandran scatter (backbone torsion angles, revealing secondary-structure composition at a glance), and — for AlphaFold structures — a PAE heatmap (pairwise prediction confidence).

  · Structure images are PyMOL renders from six orthogonal camera directions. Cartoon representation draws helices as coils and strands as arrows; sticks shows the backbone as bonds; surface shows the solvent-excluded envelope. Rainbow coloring maps sequence position to hue (blue→red, N→C); chain coloring assigns a distinct color per polypeptide.